Protein AF-A0AAE1HTA6-F1 (afdb_monomer_lite)

pLDDT: mean 77.05, std 18.73, range [35.56, 96.5]

Secondary structure (DSSP, 8-state):
-PPP----------------B-EEEETTEEEE-TT--SSS-PPP-EEEEE-TTS-EEEEEEEEEEE-TTT--EEEEEEEEEE-SSS--EETTTTEE-TTEEEEEEEEEEEEEEGGGEEEEEEEETTEEE-S--TT-TT-

Organism: NCBI:txid407009

Radius of gyration: 21.43 Å; chains: 1; bounding box: 34×37×92 Å

Foldseek 3Di:
DDDDDPPPDPPPPPPDPPPFCQWDDDDQDIAGAPPDDDPDPDDFFWFWFQDPVRDIFIWGFHGWDADPPVRFIKTWTQTKDFDPVPFDDDPPPSHTPVQKTFIDGPRDIDIGGPVRTDDTWDDDPRIIGNDPDPVVSDD

Sequence (139 aa):
MQPAVDWALPFPTLRLPEIPYWLIKLKSVVYTSMYYDKNVRRANSFVQFKSINGEIAFGEILHFIKDLFSQEIFALINLFKIDHINLFFLEESLYKVKHLLPVVDSGKIIIVPVSNLITKLIKATQYICLRPNPYEVNL

Structure (mmCIF, N/CA/C/O backbone):
data_AF-A0AAE1HTA6-F1
#
_entry.id   AF-A0AAE1HTA6-F1
#
loop_
_atom_site.group_PDB
_atom_site.id
_atom_site.type_symbol
_atom_site.label_atom_id
_atom_site.label_alt_id
_atom_site.label_comp_id
_atom_site.label_asym_id
_atom_site.label_entity_id
_atom_site.label_seq_id
_atom_site.pdbx_PDB_ins_code
_atom_site.Cartn_x
_atom_site.Cartn_y
_atom_site.Cartn_z
_atom_site.occupancy
_atom_site.B_iso_or_equiv
_atom_site.auth_seq_id
_atom_site.auth_comp_id
_atom_site.auth_asym_id
_atom_site.auth_atom_id
_atom_site.pdbx_PDB_model_num
ATOM 1 N N . MET A 1 1 ? 15.505 9.088 -66.925 1.00 47.19 1 MET A N 1
ATOM 2 C CA . MET A 1 1 ? 15.252 8.040 -65.913 1.00 47.19 1 MET A CA 1
ATOM 3 C C . MET A 1 1 ? 16.033 8.409 -64.662 1.00 47.19 1 MET A C 1
ATOM 5 O O . MET A 1 1 ? 17.252 8.349 -64.694 1.00 47.19 1 MET A O 1
ATOM 9 N N . GLN A 1 2 ? 15.355 8.904 -63.626 1.00 40.44 2 GLN A N 1
ATOM 10 C CA . GLN A 1 2 ? 15.953 9.179 -62.311 1.00 40.44 2 GLN A CA 1
ATOM 11 C C . GLN A 1 2 ? 15.806 7.931 -61.428 1.00 40.44 2 GLN A C 1
ATOM 13 O O . GLN A 1 2 ? 14.757 7.287 -61.511 1.00 40.44 2 GLN A O 1
ATOM 18 N N . PRO A 1 3 ? 16.796 7.572 -60.594 1.00 47.41 3 PRO A N 1
ATOM 19 C CA . PRO A 1 3 ? 16.606 6.516 -59.614 1.00 47.41 3 PRO A CA 1
ATOM 20 C C . PRO A 1 3 ? 15.729 7.035 -58.468 1.00 47.41 3 PRO A C 1
ATOM 22 O O . PRO A 1 3 ? 15.932 8.140 -57.961 1.00 47.41 3 PRO A O 1
ATOM 25 N N . ALA A 1 4 ? 14.740 6.231 -58.081 1.00 45.25 4 ALA A N 1
ATOM 26 C CA . ALA A 1 4 ? 13.960 6.445 -56.874 1.00 45.25 4 ALA A CA 1
ATOM 27 C C . ALA A 1 4 ? 14.895 6.345 -55.660 1.00 45.25 4 ALA A C 1
ATOM 29 O O . ALA A 1 4 ? 15.571 5.335 -55.469 1.00 45.25 4 ALA A O 1
ATOM 30 N N . VAL A 1 5 ? 14.962 7.416 -54.870 1.00 43.41 5 VAL A N 1
ATOM 31 C CA . VAL A 1 5 ? 15.644 7.419 -53.576 1.00 43.41 5 VAL A CA 1
ATOM 32 C C . VAL A 1 5 ? 14.711 6.735 -52.586 1.00 43.41 5 VAL A C 1
ATOM 34 O O . VAL A 1 5 ? 13.662 7.273 -52.235 1.00 43.41 5 VAL A O 1
ATOM 37 N N . ASP A 1 6 ? 15.082 5.523 -52.193 1.00 42.38 6 ASP A N 1
ATOM 38 C CA . ASP A 1 6 ? 14.363 4.704 -51.227 1.00 42.38 6 ASP A CA 1
ATOM 39 C C . ASP A 1 6 ? 14.611 5.274 -49.816 1.00 42.38 6 ASP A C 1
ATOM 41 O O . ASP A 1 6 ? 15.654 5.046 -49.204 1.00 42.38 6 ASP A O 1
ATOM 45 N N . TRP A 1 7 ? 13.682 6.088 -49.303 1.00 43.69 7 TRP A N 1
ATOM 46 C CA . TRP A 1 7 ? 13.735 6.670 -47.949 1.00 43.69 7 TRP A CA 1
ATOM 47 C C . TRP A 1 7 ? 13.258 5.689 -46.866 1.00 43.69 7 TRP A C 1
ATOM 49 O O . TRP A 1 7 ? 12.626 6.080 -45.884 1.00 43.69 7 TRP A O 1
ATOM 59 N N . ALA A 1 8 ? 13.555 4.401 -47.013 1.00 40.78 8 ALA A N 1
ATOM 60 C CA . ALA A 1 8 ? 13.298 3.425 -45.966 1.00 40.78 8 ALA A CA 1
ATOM 61 C C . ALA A 1 8 ? 14.442 3.466 -44.942 1.00 40.78 8 ALA A C 1
ATOM 63 O O . ALA A 1 8 ? 15.327 2.612 -44.921 1.00 40.78 8 ALA A O 1
ATOM 64 N N . LEU A 1 9 ? 14.433 4.481 -44.071 1.00 40.12 9 LEU A N 1
ATOM 65 C CA . LEU A 1 9 ? 15.157 4.380 -42.806 1.00 40.12 9 LEU A CA 1
ATOM 66 C C . LEU A 1 9 ? 14.609 3.151 -42.066 1.00 40.12 9 LEU A C 1
ATOM 68 O O . LEU A 1 9 ? 13.390 3.063 -41.879 1.00 40.12 9 LEU A O 1
ATOM 72 N N . PRO A 1 10 ? 15.454 2.207 -41.618 1.00 41.28 10 PRO A N 1
ATOM 73 C CA . PRO A 1 10 ? 14.994 1.172 -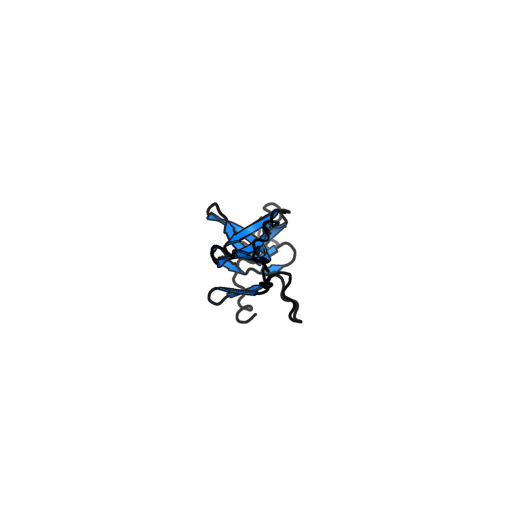40.719 1.00 41.28 10 PRO A CA 1
ATOM 74 C C . PRO A 1 10 ? 14.694 1.867 -39.394 1.00 41.28 10 PRO A C 1
ATOM 76 O O . PRO A 1 10 ? 15.589 2.105 -38.585 1.00 41.28 10 PRO A O 1
ATOM 79 N N . PHE A 1 11 ? 13.431 2.230 -39.168 1.00 41.56 11 PHE A N 1
ATOM 80 C CA . PHE A 1 11 ? 12.969 2.453 -37.809 1.00 41.56 11 PHE A CA 1
ATOM 81 C C . PHE A 1 11 ? 13.297 1.167 -37.050 1.00 41.56 11 PHE A C 1
ATOM 83 O O . PHE A 1 11 ? 12.809 0.103 -37.451 1.00 41.56 11 PHE A O 1
ATOM 90 N N . PRO A 1 12 ? 14.125 1.205 -35.992 1.00 42.34 12 PRO A N 1
ATOM 91 C CA . PRO A 1 12 ? 14.194 0.068 -35.106 1.00 42.34 12 PRO A CA 1
ATOM 92 C C . PRO A 1 12 ? 12.773 -0.104 -34.585 1.00 42.34 12 PRO A C 1
ATOM 94 O O . PRO A 1 12 ? 12.245 0.762 -33.889 1.00 42.34 12 PRO A O 1
ATOM 97 N N . THR A 1 13 ? 12.117 -1.192 -34.987 1.00 45.44 13 THR A N 1
ATOM 98 C CA . THR A 1 13 ? 10.897 -1.646 -34.338 1.00 45.44 13 THR A CA 1
ATOM 99 C C . THR A 1 13 ? 11.230 -1.739 -32.859 1.00 45.44 13 THR A C 1
ATOM 101 O O . THR A 1 13 ? 11.934 -2.665 -32.448 1.00 45.44 13 THR A O 1
ATOM 104 N N . LEU A 1 14 ? 10.778 -0.750 -32.087 1.00 39.00 14 LEU A N 1
ATOM 105 C CA . LEU A 1 14 ? 10.748 -0.755 -30.633 1.00 39.00 14 LEU A CA 1
ATOM 106 C C . LEU A 1 14 ? 9.823 -1.901 -30.232 1.00 39.00 14 LEU A C 1
ATOM 108 O O . LEU A 1 14 ? 8.655 -1.721 -29.908 1.00 39.00 14 LEU A O 1
ATOM 112 N N . ARG A 1 15 ? 10.338 -3.127 -30.317 1.00 38.53 15 ARG A N 1
ATOM 113 C CA . ARG A 1 15 ? 9.770 -4.249 -29.596 1.00 38.53 15 ARG A CA 1
ATOM 114 C C . ARG A 1 15 ? 10.123 -3.970 -28.152 1.00 38.53 15 ARG A C 1
ATOM 116 O O . ARG A 1 15 ? 11.238 -4.253 -27.730 1.00 38.53 15 ARG A O 1
ATOM 123 N N . LEU A 1 16 ? 9.196 -3.353 -27.433 1.00 41.09 16 LEU A N 1
ATOM 124 C CA . LEU A 1 16 ? 9.209 -3.406 -25.986 1.00 41.09 16 LEU A CA 1
ATOM 125 C C . LEU A 1 16 ? 8.927 -4.865 -25.621 1.00 41.09 16 LEU A C 1
ATOM 127 O O . LEU A 1 16 ? 7.819 -5.334 -25.888 1.00 41.09 16 LEU A O 1
ATOM 131 N N . PRO A 1 17 ? 9.879 -5.633 -25.064 1.00 41.62 17 PRO A N 1
ATOM 132 C CA . PRO A 1 17 ? 9.471 -6.780 -24.284 1.00 41.62 17 PRO A CA 1
ATOM 133 C C . PRO A 1 17 ? 8.772 -6.199 -23.052 1.00 41.62 17 PRO A C 1
ATOM 135 O O . PRO A 1 17 ? 9.432 -5.722 -22.129 1.00 41.62 17 PRO A O 1
ATOM 138 N N . GLU A 1 18 ? 7.440 -6.163 -23.053 1.00 48.41 18 GLU A N 1
ATOM 139 C CA . GLU A 1 18 ? 6.685 -5.914 -21.828 1.00 48.41 18 GLU A CA 1
ATOM 140 C C . GLU A 1 18 ? 6.956 -7.096 -20.900 1.00 48.41 18 GLU A C 1
ATOM 142 O O . GLU A 1 18 ? 6.362 -8.164 -21.014 1.00 48.41 18 GLU A O 1
ATOM 147 N N . ILE A 1 19 ? 7.953 -6.941 -20.032 1.00 51.94 19 ILE A N 1
ATOM 148 C CA . ILE A 1 19 ? 8.221 -7.885 -18.956 1.00 51.94 19 ILE A CA 1
ATOM 149 C C . ILE A 1 19 ? 7.112 -7.635 -17.934 1.00 51.94 19 ILE A C 1
ATOM 151 O O . ILE A 1 19 ? 7.113 -6.560 -17.327 1.00 51.94 19 ILE A O 1
ATOM 155 N N . PRO A 1 20 ? 6.169 -8.569 -17.713 1.00 59.09 20 PRO A N 1
ATOM 156 C CA . PRO A 1 20 ? 5.192 -8.395 -16.657 1.00 59.09 20 PRO A CA 1
ATOM 157 C C . PRO A 1 20 ? 5.951 -8.424 -15.332 1.00 59.09 20 PRO A C 1
ATOM 159 O O . PRO A 1 20 ? 6.385 -9.477 -14.863 1.00 59.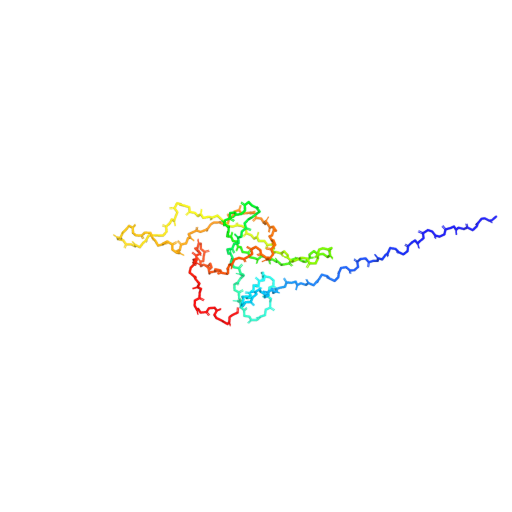09 20 PRO A O 1
ATOM 162 N N . TYR A 1 21 ? 6.149 -7.258 -14.718 1.00 67.56 21 TYR A N 1
ATOM 163 C CA . TYR A 1 21 ? 6.661 -7.177 -13.359 1.00 67.56 21 TYR A CA 1
ATOM 164 C C . TYR A 1 21 ? 5.494 -7.470 -12.420 1.00 67.56 21 TYR A C 1
ATOM 166 O O . TYR A 1 21 ? 4.729 -6.616 -11.995 1.00 67.56 21 TYR A O 1
ATOM 174 N N .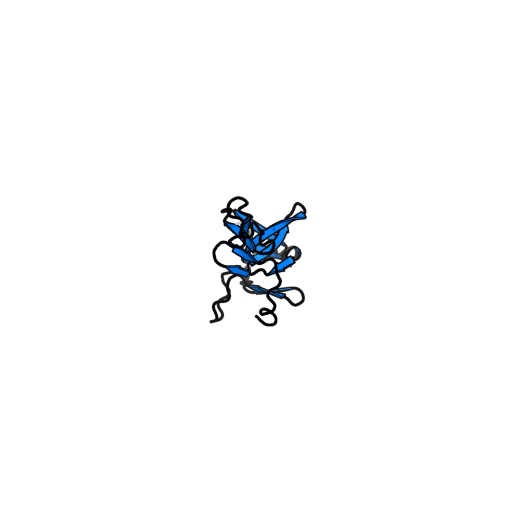 TRP A 1 22 ? 5.329 -8.751 -12.156 1.00 74.94 22 TRP A N 1
ATOM 175 C CA . TRP A 1 22 ? 4.379 -9.335 -11.227 1.00 74.94 22 TRP A CA 1
ATOM 176 C C . TRP A 1 22 ? 4.862 -9.346 -9.769 1.00 74.94 22 TRP A C 1
ATOM 178 O O . TRP A 1 22 ? 4.042 -9.429 -8.851 1.00 74.94 22 TRP A O 1
ATOM 188 N N . LEU A 1 23 ? 6.178 -9.243 -9.546 1.00 82.69 23 LEU A N 1
ATOM 189 C CA . LEU A 1 23 ? 6.819 -9.329 -8.234 1.00 82.69 23 LEU A CA 1
ATOM 190 C C . LEU A 1 23 ? 8.066 -8.439 -8.164 1.00 82.69 23 LEU A C 1
ATOM 192 O O . LEU A 1 23 ? 8.885 -8.447 -9.081 1.00 82.69 23 LEU A O 1
ATOM 196 N N . ILE A 1 24 ? 8.244 -7.735 -7.043 1.00 83.50 24 ILE A N 1
ATOM 197 C CA . ILE A 1 24 ? 9.465 -6.986 -6.717 1.00 83.50 24 ILE A CA 1
ATOM 198 C C . ILE A 1 24 ? 9.921 -7.324 -5.301 1.00 83.50 24 ILE A C 1
ATOM 200 O O . ILE A 1 24 ? 9.122 -7.337 -4.370 1.00 83.50 24 ILE A O 1
ATOM 204 N N . LYS A 1 25 ? 11.226 -7.539 -5.117 1.00 83.69 25 LYS A N 1
ATOM 205 C CA . LYS A 1 25 ? 11.846 -7.669 -3.796 1.00 83.69 25 LYS A CA 1
ATOM 206 C C . LYS A 1 25 ? 12.605 -6.389 -3.450 1.00 83.69 25 LYS A C 1
ATOM 208 O O . LYS A 1 25 ? 13.555 -6.041 -4.145 1.00 83.69 25 LYS A O 1
ATOM 213 N N . LEU A 1 26 ? 12.223 -5.723 -2.361 1.00 81.56 26 LEU A N 1
ATOM 214 C CA . LEU A 1 26 ? 12.975 -4.602 -1.791 1.00 81.56 26 LEU A CA 1
ATOM 215 C C . LEU A 1 26 ? 13.471 -4.983 -0.407 1.00 81.56 26 LEU A C 1
ATOM 217 O O . LEU A 1 26 ? 12.675 -5.286 0.482 1.00 81.56 26 LEU A O 1
ATOM 221 N N . LYS A 1 27 ? 14.790 -4.926 -0.204 1.00 81.75 27 LYS A N 1
ATOM 222 C CA . LYS A 1 27 ? 15.425 -5.388 1.038 1.00 81.75 27 LYS A CA 1
ATOM 223 C C . LYS A 1 27 ? 14.982 -6.837 1.335 1.00 81.75 27 LYS A C 1
ATOM 225 O O . LYS A 1 27 ? 15.248 -7.737 0.537 1.00 81.75 27 LYS A O 1
ATOM 230 N N . SER A 1 28 ? 14.290 -7.060 2.450 1.00 78.56 28 SER A N 1
ATOM 231 C CA . SER A 1 28 ? 13.73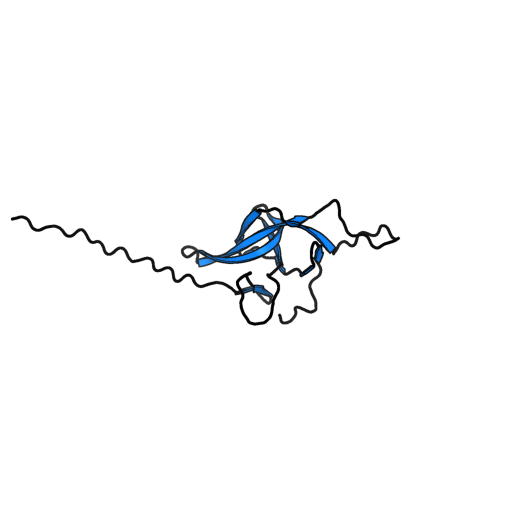1 -8.348 2.871 1.00 78.56 28 SER A CA 1
ATOM 232 C C . SER A 1 28 ? 12.244 -8.534 2.536 1.00 78.56 28 SER A C 1
ATOM 234 O O . SER A 1 28 ? 11.703 -9.590 2.841 1.00 78.56 28 SER A O 1
ATOM 236 N N . VAL A 1 29 ? 11.580 -7.557 1.907 1.00 80.56 29 VAL A N 1
ATOM 237 C CA . VAL A 1 29 ? 10.127 -7.575 1.664 1.00 80.56 29 VAL A CA 1
ATOM 238 C C . VAL A 1 29 ? 9.825 -7.855 0.195 1.00 80.56 29 VAL A C 1
ATOM 240 O O . VAL A 1 29 ? 10.419 -7.252 -0.702 1.00 80.56 29 VAL A O 1
ATOM 243 N N . VAL A 1 30 ? 8.878 -8.761 -0.051 1.00 84.25 30 VAL A N 1
ATOM 244 C CA . VAL A 1 30 ? 8.369 -9.082 -1.387 1.00 84.25 30 VAL A CA 1
ATOM 245 C C . VAL A 1 30 ? 7.023 -8.395 -1.600 1.00 84.25 30 VAL A C 1
ATOM 247 O O . VAL A 1 30 ? 6.087 -8.557 -0.817 1.00 84.25 30 VAL A O 1
ATOM 250 N N . TYR A 1 31 ? 6.924 -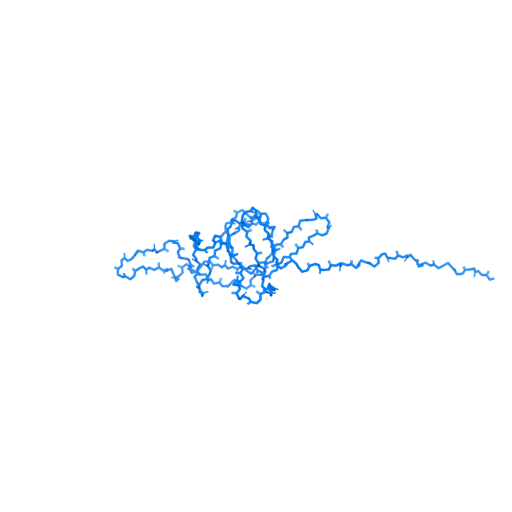7.638 -2.686 1.00 84.88 31 TYR A N 1
ATOM 251 C CA . TYR A 1 31 ? 5.700 -7.000 -3.140 1.00 84.88 31 TYR A CA 1
ATOM 252 C C . TYR A 1 31 ? 5.184 -7.710 -4.386 1.00 84.88 31 TYR A C 1
ATOM 254 O O . TYR A 1 31 ? 5.951 -7.991 -5.307 1.00 84.88 31 TYR A O 1
ATOM 262 N N . THR A 1 32 ? 3.884 -7.980 -4.422 1.00 85.31 32 THR A N 1
ATOM 263 C CA . THR A 1 32 ? 3.219 -8.648 -5.542 1.00 85.31 32 THR A CA 1
ATOM 264 C C . THR A 1 32 ? 2.152 -7.742 -6.134 1.00 85.31 32 THR A C 1
ATOM 266 O O . THR A 1 32 ? 1.437 -7.050 -5.408 1.00 85.31 32 THR A O 1
ATOM 269 N N . SER A 1 33 ? 2.063 -7.758 -7.461 1.00 81.12 33 SER A N 1
ATOM 270 C CA . SER A 1 33 ? 0.996 -7.093 -8.209 1.00 81.12 33 SER A CA 1
ATOM 271 C C . SER A 1 33 ? -0.306 -7.897 -8.182 1.00 81.12 33 SER A C 1
ATOM 273 O O . SER A 1 33 ? -0.288 -9.084 -7.850 1.00 81.12 33 SER A O 1
ATOM 275 N N . MET A 1 34 ? -1.399 -7.287 -8.644 1.00 75.19 34 MET A N 1
ATOM 276 C CA . MET A 1 34 ? -2.689 -7.960 -8.820 1.00 75.19 34 MET A CA 1
ATOM 277 C C . MET A 1 34 ? -2.656 -9.104 -9.837 1.00 75.19 34 MET A C 1
ATOM 279 O O . MET A 1 34 ? -3.412 -10.063 -9.728 1.00 75.19 34 MET A O 1
ATOM 283 N N . TYR A 1 35 ? -1.744 -9.033 -10.802 1.00 68.12 35 TYR A N 1
ATOM 284 C CA . TYR A 1 35 ? -1.583 -10.043 -11.847 1.00 68.12 35 TYR A CA 1
ATOM 285 C C . TYR A 1 35 ? -0.626 -11.177 -11.446 1.00 68.12 35 TYR A C 1
ATOM 287 O O . TYR A 1 35 ? -0.177 -11.941 -12.298 1.00 68.12 35 TYR A O 1
ATOM 295 N N . TYR A 1 36 ? -0.254 -11.279 -10.165 1.00 61.59 36 TYR A N 1
ATOM 296 C CA . TYR A 1 36 ? 0.599 -12.361 -9.689 1.00 61.59 36 TYR A CA 1
ATOM 297 C C . TYR A 1 36 ? -0.178 -13.685 -9.637 1.00 61.59 36 TYR A C 1
ATOM 299 O O . TYR A 1 36 ? -0.854 -13.991 -8.657 1.00 61.59 36 TYR A O 1
ATOM 307 N N . ASP A 1 37 ? -0.042 -14.487 -10.692 1.00 55.09 37 ASP A N 1
ATOM 308 C CA . ASP A 1 37 ? -0.644 -15.815 -10.796 1.00 55.09 37 ASP A CA 1
ATOM 309 C C . ASP A 1 37 ? 0.383 -16.907 -10.452 1.00 55.09 37 ASP A C 1
ATOM 311 O O . ASP A 1 37 ? 1.147 -17.386 -11.291 1.00 55.09 37 ASP A O 1
ATOM 315 N N . LYS A 1 38 ? 0.459 -17.278 -9.171 1.00 53.34 38 LYS A N 1
ATOM 316 C CA . LYS A 1 38 ? 1.115 -18.525 -8.750 1.00 53.34 38 LYS A CA 1
ATOM 317 C C . LYS A 1 38 ? 0.227 -19.284 -7.783 1.00 53.34 38 LYS A C 1
ATOM 319 O O . LYS A 1 38 ? 0.539 -19.257 -6.602 1.00 53.34 38 LYS A O 1
ATOM 324 N N . ASN A 1 39 ? -0.839 -19.940 -8.258 1.00 47.31 39 ASN A N 1
ATOM 325 C CA . ASN A 1 39 ? -1.553 -21.080 -7.626 1.00 47.31 39 ASN A CA 1
ATOM 326 C C . ASN A 1 39 ? -1.846 -21.028 -6.102 1.00 47.31 39 ASN A C 1
ATOM 328 O O . ASN A 1 39 ? -2.224 -22.019 -5.486 1.00 47.31 39 ASN A O 1
ATOM 332 N N . VAL A 1 40 ? -1.705 -19.862 -5.488 1.00 51.97 40 VAL A N 1
ATOM 333 C CA . VAL A 1 40 ? -1.870 -19.529 -4.084 1.00 51.97 40 VAL A CA 1
ATOM 334 C C . VAL A 1 40 ? -2.362 -18.095 -4.141 1.00 51.97 40 VAL A C 1
ATOM 336 O O . VAL A 1 40 ? -1.624 -17.204 -4.560 1.00 51.97 40 VAL A O 1
ATOM 339 N N . ARG A 1 41 ? -3.630 -17.882 -3.780 1.00 49.41 41 ARG A N 1
ATOM 340 C CA . ARG A 1 41 ? -4.260 -16.559 -3.672 1.00 49.41 41 ARG A CA 1
ATOM 341 C C . ARG A 1 41 ? -3.488 -15.710 -2.656 1.00 49.41 41 ARG A C 1
ATOM 343 O O . ARG A 1 41 ? -3.862 -15.641 -1.489 1.00 49.41 41 ARG A O 1
ATOM 350 N N . ARG A 1 42 ? -2.387 -15.086 -3.070 1.00 56.62 42 ARG A N 1
ATOM 351 C CA . ARG A 1 42 ? -1.777 -14.003 -2.306 1.00 56.62 42 ARG A CA 1
ATOM 352 C C . ARG A 1 42 ? -2.627 -12.776 -2.565 1.00 56.62 42 ARG A C 1
ATOM 354 O O . ARG A 1 42 ? -2.821 -12.400 -3.715 1.00 56.62 42 ARG A O 1
ATOM 361 N N . ALA A 1 43 ? -3.166 -12.192 -1.500 1.00 58.44 43 ALA A N 1
ATOM 362 C CA . ALA A 1 43 ? -3.803 -10.893 -1.608 1.00 58.44 43 ALA A CA 1
ATOM 363 C C . ALA A 1 43 ? -2.789 -9.898 -2.190 1.00 58.44 43 ALA A C 1
ATOM 365 O O . ALA A 1 43 ? -1.603 -9.942 -1.840 1.00 58.44 43 ALA A O 1
ATOM 366 N N . ASN A 1 44 ? -3.259 -9.027 -3.079 1.00 69.38 44 ASN A N 1
ATOM 367 C CA . ASN A 1 44 ? -2.468 -7.935 -3.634 1.00 69.38 44 ASN A CA 1
ATOM 368 C C . ASN A 1 44 ? -1.785 -7.175 -2.494 1.00 69.38 44 ASN A C 1
ATOM 370 O O . ASN A 1 44 ? -2.360 -7.009 -1.413 1.00 69.38 44 ASN A O 1
ATOM 374 N N . SER A 1 45 ? -0.551 -6.719 -2.712 1.00 82.56 45 SER A N 1
ATOM 375 C CA . SER A 1 45 ? 0.162 -5.998 -1.663 1.00 82.56 45 SER A CA 1
ATOM 376 C C . SER A 1 45 ? -0.535 -4.670 -1.375 1.00 82.56 45 SER A C 1
ATOM 378 O O . SER A 1 45 ? -0.447 -3.730 -2.166 1.00 82.56 45 SER A O 1
ATOM 380 N N . PHE A 1 46 ? -1.190 -4.579 -0.218 1.00 90.75 46 PHE A N 1
ATOM 381 C CA . PHE A 1 46 ? -1.581 -3.302 0.360 1.00 90.75 46 PHE A CA 1
ATOM 382 C C . PHE A 1 46 ? -0.362 -2.689 1.049 1.00 90.75 46 PHE A C 1
ATOM 384 O O . PHE A 1 46 ? 0.372 -3.377 1.760 1.00 90.75 46 PHE A O 1
ATOM 391 N N . VAL A 1 47 ? -0.100 -1.413 0.806 1.00 92.81 47 VAL A N 1
ATOM 392 C CA . VAL A 1 47 ? 1.159 -0.769 1.174 1.00 92.81 47 VAL A CA 1
ATOM 393 C C . VAL A 1 47 ? 0.948 0.602 1.786 1.00 92.81 47 VAL A C 1
ATOM 395 O O . VAL A 1 47 ? 0.019 1.335 1.447 1.00 92.81 47 VAL A O 1
ATOM 398 N N . GLN A 1 48 ? 1.873 0.948 2.673 1.00 94.00 48 GLN A N 1
ATOM 399 C CA . GLN A 1 48 ? 2.133 2.311 3.102 1.00 94.00 48 GLN A CA 1
ATOM 400 C C . GLN A 1 48 ? 3.278 2.872 2.257 1.00 94.00 48 GLN A C 1
ATOM 402 O O . GLN A 1 48 ? 4.311 2.215 2.099 1.00 94.00 48 GLN A O 1
ATOM 407 N N . PHE A 1 49 ? 3.129 4.087 1.741 1.00 94.75 49 PHE A N 1
ATOM 408 C CA . PHE A 1 49 ? 4.147 4.734 0.912 1.00 94.75 49 PHE A CA 1
ATOM 409 C C . PHE A 1 49 ? 4.200 6.243 1.164 1.00 94.75 49 PHE A C 1
ATOM 411 O O . PHE A 1 49 ? 3.283 6.818 1.754 1.00 94.75 49 PHE A O 1
ATOM 418 N N . LYS A 1 50 ? 5.290 6.883 0.727 1.00 96.50 50 LYS A N 1
ATOM 419 C CA . LYS A 1 50 ? 5.402 8.349 0.706 1.00 96.50 50 LYS A CA 1
ATOM 420 C C . LYS A 1 50 ? 4.883 8.908 -0.616 1.00 96.50 50 LYS A C 1
ATOM 422 O O . LYS A 1 50 ? 5.346 8.501 -1.684 1.00 96.50 50 LYS A O 1
ATOM 427 N N . SER A 1 51 ? 3.941 9.843 -0.544 1.00 91.94 51 SER A N 1
ATOM 428 C CA . SER A 1 51 ? 3.464 10.600 -1.701 1.00 91.94 51 SER A CA 1
ATOM 429 C C . SER A 1 51 ? 4.548 11.553 -2.222 1.00 91.94 51 SER A C 1
ATOM 431 O O . SER A 1 51 ? 5.579 11.762 -1.580 1.00 91.94 51 SER A O 1
ATOM 433 N N . ILE A 1 52 ? 4.298 12.170 -3.379 1.00 87.62 52 ILE A N 1
ATOM 434 C CA . ILE A 1 52 ? 5.182 13.195 -3.966 1.00 87.62 52 ILE A CA 1
ATOM 435 C C . ILE A 1 52 ? 5.360 14.389 -3.011 1.00 87.62 52 ILE A C 1
ATOM 437 O O . ILE A 1 52 ? 6.430 14.983 -2.956 1.00 87.62 52 ILE A O 1
ATOM 441 N N . ASN A 1 53 ? 4.344 14.682 -2.195 1.00 89.81 53 ASN A N 1
ATOM 442 C CA . ASN A 1 53 ? 4.382 15.754 -1.198 1.00 89.81 53 ASN A CA 1
ATOM 443 C C . ASN A 1 53 ? 5.070 15.324 0.114 1.00 89.81 53 ASN A C 1
ATOM 445 O O . ASN A 1 53 ? 5.083 16.079 1.081 1.00 89.81 53 ASN A O 1
ATOM 449 N N . GLY A 1 54 ? 5.601 14.098 0.187 1.00 90.38 54 GLY A N 1
ATOM 450 C CA . GLY A 1 54 ? 6.223 13.539 1.390 1.00 90.38 54 GLY A CA 1
ATOM 451 C C . GLY A 1 54 ? 5.235 13.027 2.445 1.00 90.38 54 GLY A C 1
ATOM 452 O O . GLY A 1 54 ? 5.661 12.528 3.487 1.00 90.38 54 GLY A O 1
ATOM 453 N N . GLU A 1 55 ? 3.932 13.106 2.180 1.00 93.62 55 GLU A N 1
ATOM 454 C CA . GLU A 1 55 ? 2.883 12.635 3.085 1.00 93.62 55 GLU A CA 1
ATOM 455 C C . GLU A 1 55 ? 2.769 11.109 3.061 1.00 93.62 55 GLU A C 1
ATOM 457 O O . GLU A 1 55 ? 3.045 10.455 2.052 1.00 93.62 55 GLU A O 1
ATOM 462 N N . ILE A 1 56 ? 2.322 10.528 4.172 1.00 94.50 56 ILE A N 1
ATOM 463 C CA . ILE A 1 56 ? 2.032 9.097 4.243 1.00 94.50 56 ILE A CA 1
ATOM 464 C C . ILE A 1 56 ? 0.688 8.818 3.578 1.00 94.50 56 ILE A C 1
ATOM 466 O O . ILE A 1 56 ? -0.332 9.387 3.961 1.00 94.50 56 ILE A O 1
ATOM 470 N N . ALA A 1 57 ? 0.692 7.887 2.632 1.00 95.81 57 ALA A N 1
ATOM 471 C CA . ALA A 1 57 ? -0.499 7.420 1.945 1.00 95.81 57 ALA A CA 1
ATOM 472 C C . ALA A 1 57 ? -0.576 5.889 1.942 1.00 95.81 57 ALA A C 1
ATOM 474 O O . ALA A 1 57 ? 0.390 5.184 2.256 1.00 95.81 57 ALA A O 1
ATOM 475 N N . PHE A 1 58 ? -1.763 5.392 1.603 1.00 95.25 58 PHE A N 1
ATOM 476 C CA . PHE A 1 58 ? -2.119 3.981 1.649 1.00 95.25 58 PHE A CA 1
ATOM 477 C C . PHE A 1 58 ? -2.725 3.556 0.325 1.00 95.25 58 PHE A C 1
ATOM 479 O O . PHE A 1 58 ? -3.497 4.303 -0.280 1.00 95.25 58 PHE A O 1
ATOM 486 N N . GLY A 1 59 ? -2.394 2.356 -0.129 1.00 95.19 59 GLY A N 1
ATOM 487 C CA . GLY A 1 59 ? -2.955 1.874 -1.375 1.00 95.19 59 GLY A CA 1
ATOM 488 C C . GLY A 1 59 ? -2.633 0.433 -1.689 1.00 95.19 59 GLY A C 1
ATOM 489 O O . GLY A 1 59 ? -1.857 -0.221 -1.001 1.00 95.19 59 GLY A O 1
ATOM 490 N N . GLU A 1 60 ? -3.258 -0.053 -2.747 1.00 93.50 60 GLU A N 1
ATOM 491 C CA . GLU A 1 60 ? -3.126 -1.419 -3.230 1.00 93.50 60 GLU A CA 1
ATOM 492 C C . GLU A 1 60 ? -2.314 -1.433 -4.523 1.00 93.50 60 GLU A C 1
ATOM 494 O O . GLU A 1 60 ? -2.619 -0.689 -5.456 1.00 93.50 60 GLU A O 1
ATOM 499 N N . ILE A 1 61 ? -1.268 -2.260 -4.580 1.00 92.75 61 ILE A N 1
ATOM 500 C CA . ILE A 1 61 ? -0.437 -2.389 -5.778 1.00 92.75 61 ILE A CA 1
ATOM 501 C C . ILE A 1 61 ? -1.210 -3.168 -6.843 1.00 92.75 61 ILE A C 1
ATOM 503 O O . ILE A 1 61 ? -1.461 -4.365 -6.703 1.00 92.75 61 ILE A O 1
ATOM 507 N N . LEU A 1 62 ? -1.520 -2.491 -7.946 1.00 90.50 62 LEU A N 1
ATOM 508 C CA . LEU A 1 62 ? -2.156 -3.085 -9.116 1.00 90.50 62 LEU A CA 1
ATOM 509 C C . LEU A 1 62 ? -1.116 -3.738 -10.025 1.00 90.50 62 LEU A C 1
ATOM 511 O O . LEU A 1 62 ? -1.260 -4.897 -10.408 1.00 90.50 62 LEU A O 1
ATOM 515 N N . HIS A 1 63 ? -0.053 -3.001 -10.354 1.00 89.31 63 HIS A N 1
ATOM 516 C CA . HIS A 1 63 ? 0.985 -3.435 -11.287 1.00 89.31 63 HIS A CA 1
ATOM 517 C C . HIS A 1 63 ? 2.324 -2.743 -11.025 1.00 89.31 63 HIS A C 1
ATOM 519 O O . HIS A 1 63 ? 2.371 -1.722 -10.339 1.00 89.31 63 HIS A O 1
ATOM 525 N N . PHE A 1 64 ? 3.402 -3.277 -11.599 1.00 90.25 64 PHE A N 1
ATOM 526 C CA . PHE A 1 64 ? 4.703 -2.620 -11.624 1.00 90.25 64 PHE A CA 1
ATOM 527 C C . PHE A 1 64 ? 5.115 -2.305 -13.058 1.00 90.25 64 PHE A C 1
ATOM 529 O O . PHE A 1 64 ? 4.975 -3.136 -13.947 1.00 90.25 64 PHE A O 1
ATOM 536 N N . ILE A 1 65 ? 5.651 -1.111 -13.274 1.00 90.38 65 ILE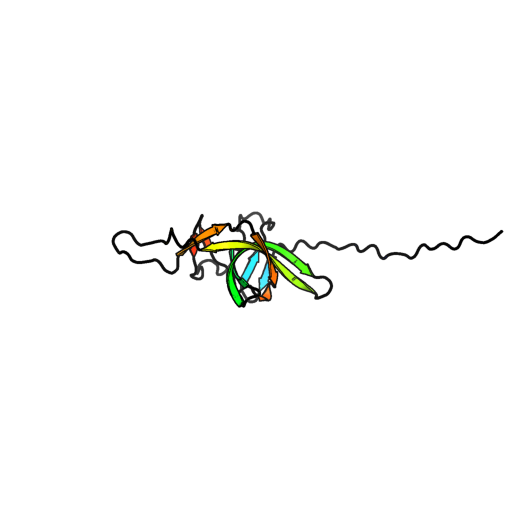 A N 1
ATOM 537 C CA . ILE A 1 65 ? 6.066 -0.617 -14.585 1.00 90.38 65 ILE A CA 1
ATOM 538 C C . ILE A 1 65 ? 7.523 -0.195 -14.471 1.00 90.38 65 ILE A C 1
ATOM 540 O O . ILE A 1 65 ? 7.889 0.503 -13.530 1.00 90.38 65 ILE A O 1
ATOM 544 N N . LYS A 1 66 ? 8.360 -0.608 -15.420 1.00 89.81 66 LYS A N 1
ATOM 545 C CA . LYS A 1 66 ? 9.748 -0.156 -15.497 1.00 89.81 66 LYS A CA 1
ATOM 546 C C . LYS A 1 66 ? 9.873 0.919 -16.567 1.00 89.81 66 LYS A C 1
ATOM 548 O O . LYS A 1 66 ? 9.538 0.664 -17.721 1.00 89.81 66 LYS A O 1
ATOM 553 N N . ASP A 1 67 ? 10.368 2.092 -16.192 1.00 87.19 67 ASP A N 1
ATOM 554 C CA . ASP A 1 67 ? 10.773 3.100 -17.164 1.00 87.19 67 ASP A CA 1
ATOM 555 C C . ASP A 1 67 ? 12.053 2.634 -17.866 1.00 87.19 67 ASP A C 1
ATOM 557 O O . ASP A 1 67 ? 13.042 2.258 -17.238 1.00 87.19 67 ASP A O 1
ATOM 561 N N . LEU A 1 68 ? 12.031 2.629 -19.193 1.00 86.31 68 LEU A N 1
ATOM 562 C CA . LEU A 1 68 ? 13.126 2.125 -20.015 1.00 86.31 68 LEU A CA 1
ATOM 563 C C . LEU A 1 68 ? 14.283 3.117 -20.101 1.00 86.31 68 LEU A C 1
ATOM 565 O O . LEU A 1 68 ? 15.419 2.694 -20.317 1.00 86.31 68 LEU A O 1
ATOM 569 N N . PHE A 1 69 ? 14.015 4.410 -19.907 1.00 86.69 69 PHE A N 1
ATOM 570 C CA . PHE A 1 69 ? 15.040 5.445 -19.975 1.00 86.69 69 PHE A CA 1
ATOM 571 C C . PHE A 1 69 ? 15.822 5.536 -18.665 1.00 86.69 69 PHE A C 1
ATOM 573 O O . PHE A 1 69 ? 17.042 5.395 -18.672 1.00 86.69 69 PHE A O 1
ATOM 580 N N . SER A 1 70 ? 15.134 5.710 -17.533 1.00 90.12 70 SER A N 1
ATOM 581 C CA . SER A 1 70 ? 15.783 5.778 -16.215 1.00 90.12 70 SER A CA 1
ATOM 582 C C . SER A 1 70 ? 16.127 4.410 -15.619 1.00 90.12 70 SER A C 1
ATOM 584 O O . SER A 1 70 ? 16.884 4.340 -14.654 1.00 90.12 70 SER A O 1
ATOM 586 N N . GLN A 1 71 ? 15.568 3.323 -16.169 1.00 88.12 71 GLN A N 1
ATOM 587 C CA . GLN A 1 71 ? 15.591 1.976 -15.582 1.00 88.12 71 GLN A CA 1
ATOM 588 C C . GLN A 1 71 ? 14.896 1.885 -14.209 1.00 88.12 71 GLN A C 1
ATOM 590 O O . GLN A 1 71 ? 14.956 0.829 -13.570 1.00 88.12 71 GLN A O 1
ATOM 595 N N . GLU A 1 72 ? 14.220 2.949 -13.762 1.00 91.50 72 GLU A N 1
ATOM 596 C CA . GLU A 1 72 ? 13.500 2.994 -12.495 1.00 91.50 72 GLU A CA 1
ATOM 597 C C . GLU A 1 72 ? 12.201 2.185 -12.570 1.00 91.50 72 GLU A C 1
ATOM 599 O O . GLU A 1 72 ? 11.553 2.090 -13.615 1.00 91.50 72 GLU A O 1
ATOM 604 N N . ILE A 1 73 ? 11.822 1.571 -11.448 1.00 91.62 73 ILE A N 1
ATOM 605 C CA . ILE A 1 73 ? 10.589 0.795 -11.347 1.00 91.62 73 ILE A CA 1
ATOM 606 C C . ILE A 1 73 ? 9.571 1.571 -10.520 1.00 91.62 73 ILE A C 1
ATOM 608 O O . ILE A 1 73 ? 9.853 2.035 -9.413 1.00 91.62 73 ILE A O 1
ATOM 612 N N . PHE A 1 74 ? 8.363 1.651 -11.053 1.00 93.31 74 PHE A N 1
ATOM 613 C CA . PHE A 1 74 ? 7.215 2.316 -10.472 1.00 93.31 74 PHE A CA 1
ATOM 614 C C . PHE A 1 74 ? 6.129 1.298 -10.136 1.00 93.31 74 PHE A C 1
ATOM 616 O O . PHE A 1 74 ? 5.934 0.310 -10.842 1.00 93.31 74 PHE A O 1
ATOM 623 N N . ALA A 1 75 ? 5.405 1.546 -9.055 1.00 93.31 75 ALA A N 1
ATOM 624 C CA . ALA A 1 75 ? 4.192 0.836 -8.697 1.00 93.31 75 ALA A CA 1
ATOM 625 C C . ALA A 1 75 ? 2.979 1.662 -9.136 1.00 93.31 75 ALA A C 1
ATOM 627 O O . ALA A 1 75 ? 2.869 2.845 -8.808 1.00 93.31 75 ALA A O 1
ATOM 628 N N . LEU A 1 76 ? 2.057 1.023 -9.850 1.00 93.62 76 LEU A N 1
ATOM 629 C CA . LEU A 1 76 ? 0.724 1.542 -10.107 1.00 93.62 76 LEU A CA 1
ATOM 630 C C . LEU A 1 76 ? -0.160 1.171 -8.913 1.00 93.62 76 LEU A C 1
ATOM 632 O O . LEU A 1 76 ? -0.351 -0.012 -8.626 1.00 93.62 76 LEU A O 1
ATOM 636 N N . ILE A 1 77 ? -0.661 2.172 -8.196 1.00 94.44 77 ILE A N 1
ATOM 637 C CA . ILE A 1 77 ? -1.322 2.009 -6.901 1.00 94.44 77 ILE A CA 1
ATOM 638 C C . ILE A 1 77 ? -2.751 2.544 -6.975 1.00 94.44 77 ILE A C 1
ATOM 640 O O . ILE A 1 77 ? -2.958 3.697 -7.353 1.00 94.44 77 ILE A O 1
ATOM 644 N N . ASN A 1 78 ? -3.727 1.734 -6.558 1.00 95.31 78 ASN A N 1
ATOM 645 C CA . ASN A 1 78 ? -5.066 2.226 -6.240 1.00 95.31 78 ASN A CA 1
ATOM 646 C C . ASN A 1 78 ? -5.040 2.900 -4.862 1.00 95.31 78 ASN A C 1
ATOM 648 O O . ASN A 1 78 ? -4.671 2.267 -3.869 1.00 95.31 78 ASN A O 1
ATOM 652 N N . LEU A 1 79 ? -5.377 4.186 -4.802 1.00 95.88 79 LEU A N 1
ATOM 653 C CA . LEU A 1 79 ? -5.231 5.015 -3.609 1.00 95.88 79 LEU A CA 1
ATOM 654 C C . LEU A 1 79 ? -6.436 4.860 -2.675 1.00 95.88 79 LEU A C 1
ATOM 656 O O . LEU A 1 79 ? -7.587 4.965 -3.097 1.00 95.88 79 LEU A O 1
ATOM 660 N N . PHE A 1 80 ? -6.165 4.723 -1.380 1.00 95.44 80 PHE A N 1
ATOM 661 C CA . PHE A 1 80 ? -7.176 4.659 -0.328 1.00 95.44 80 PHE A CA 1
ATOM 662 C C . PHE A 1 80 ? -7.076 5.872 0.600 1.00 95.44 80 PHE A C 1
ATOM 664 O O . PHE A 1 80 ? -5.993 6.404 0.851 1.00 95.44 80 PHE A O 1
ATOM 671 N N . LYS A 1 81 ? -8.220 6.305 1.133 1.00 94.44 81 LYS A N 1
ATOM 672 C CA . LYS A 1 81 ? -8.312 7.354 2.158 1.00 94.44 81 LYS A CA 1
ATOM 673 C C . LYS A 1 81 ? -8.735 6.744 3.484 1.00 94.44 81 LYS A C 1
ATOM 675 O O . LYS A 1 81 ? -9.507 5.791 3.495 1.00 94.44 81 LYS A O 1
ATOM 680 N N . ILE A 1 82 ? -8.256 7.312 4.589 1.00 91.94 82 ILE A N 1
ATOM 681 C CA . ILE A 1 82 ? -8.734 6.937 5.921 1.00 91.94 82 ILE A CA 1
ATOM 682 C C . ILE A 1 82 ? -10.163 7.454 6.083 1.00 91.94 82 ILE A C 1
ATOM 684 O O . ILE A 1 82 ? -10.434 8.632 5.844 1.00 91.94 82 ILE A O 1
ATOM 688 N N . ASP A 1 83 ? -11.061 6.578 6.515 1.00 90.94 83 ASP A N 1
ATOM 689 C CA . ASP A 1 83 ? -12.410 6.969 6.899 1.00 90.94 83 ASP A CA 1
ATOM 690 C C . ASP A 1 83 ? -12.416 7.455 8.355 1.00 90.94 83 ASP A C 1
ATOM 692 O O . ASP A 1 83 ? -12.394 6.689 9.316 1.00 90.94 83 ASP A O 1
ATOM 696 N N . HIS A 1 84 ? -12.415 8.770 8.540 1.00 84.94 84 HIS A N 1
ATOM 697 C CA . HIS A 1 84 ? -12.388 9.358 9.877 1.00 84.94 84 HIS A CA 1
ATOM 698 C C . HIS A 1 84 ? -13.714 9.218 10.641 1.00 84.94 84 HIS A C 1
ATOM 700 O O . HIS A 1 84 ? -13.726 9.473 11.845 1.00 84.94 84 HIS A O 1
ATOM 706 N N . ILE A 1 85 ? -14.798 8.815 9.971 1.00 80.81 85 ILE A N 1
ATOM 707 C CA . ILE A 1 85 ? -16.130 8.673 10.566 1.00 80.81 85 ILE A CA 1
ATOM 708 C C . ILE A 1 85 ? -16.243 7.304 11.244 1.00 80.81 85 ILE A C 1
ATOM 710 O O . ILE A 1 85 ? -16.641 7.218 12.403 1.00 80.81 85 ILE A O 1
ATOM 714 N N . ASN A 1 86 ? -15.812 6.240 10.562 1.00 78.25 86 ASN A N 1
ATOM 715 C CA . ASN A 1 86 ? -15.994 4.852 11.007 1.00 78.25 86 ASN A CA 1
ATOM 716 C C . ASN A 1 86 ? -14.784 4.282 11.766 1.00 78.25 86 ASN A C 1
ATOM 718 O O . ASN A 1 86 ? -14.365 3.139 11.556 1.00 78.25 86 ASN A O 1
ATOM 722 N N . LEU A 1 87 ? -14.180 5.092 12.640 1.00 79.44 87 LEU A N 1
ATOM 723 C CA . LEU A 1 87 ? -13.040 4.660 13.449 1.00 79.44 87 LEU A CA 1
ATOM 724 C C . LEU A 1 87 ? -13.433 3.518 14.394 1.00 79.44 87 LEU A C 1
ATOM 726 O O . LEU A 1 87 ? -14.497 3.534 15.002 1.00 79.44 87 LEU A O 1
ATOM 730 N N . PHE A 1 88 ? -12.542 2.536 14.539 1.00 72.81 88 PHE A N 1
ATOM 731 C CA . PHE A 1 88 ? -12.800 1.363 15.368 1.00 72.81 88 PHE A CA 1
ATOM 732 C C . PHE A 1 88 ? -12.552 1.661 16.854 1.00 72.81 88 PHE A C 1
ATOM 734 O O . PHE A 1 88 ? -11.456 2.088 17.246 1.00 72.81 88 PHE A O 1
ATOM 741 N N . PHE A 1 89 ? -13.560 1.389 17.680 1.00 74.81 89 PHE A N 1
ATOM 742 C CA . PHE A 1 89 ? -13.502 1.487 19.135 1.00 74.81 89 PHE A CA 1
ATOM 743 C C . PHE A 1 89 ? -13.734 0.106 19.741 1.00 74.81 89 PHE A C 1
ATOM 745 O O . PHE A 1 89 ? -14.556 -0.659 19.244 1.00 74.81 89 PHE A O 1
ATOM 752 N N . LEU A 1 90 ? -12.995 -0.224 20.798 1.00 75.81 90 LEU A N 1
ATOM 753 C CA . LEU A 1 90 ? -13.250 -1.441 21.561 1.00 75.81 90 LEU A CA 1
ATOM 754 C C . LEU A 1 90 ? -14.556 -1.237 22.340 1.00 75.81 90 LEU A C 1
ATOM 756 O O . LEU A 1 90 ? -14.652 -0.263 23.100 1.00 75.81 90 LEU A O 1
ATOM 760 N N . GLU A 1 91 ? -15.545 -2.104 22.099 1.00 67.62 91 GLU A N 1
ATOM 761 C CA . GLU A 1 91 ? -16.873 -2.015 22.717 1.00 67.62 91 GLU A CA 1
ATOM 762 C C . GLU A 1 91 ? -16.741 -1.780 24.229 1.00 67.62 91 GLU A C 1
ATOM 764 O O . GLU A 1 91 ? -15.832 -2.297 24.878 1.00 67.62 91 GLU A O 1
ATOM 769 N N . GLU A 1 92 ? -17.597 -0.899 24.750 1.00 67.75 92 GLU A N 1
ATOM 770 C CA . GLU A 1 92 ? -17.672 -0.458 26.156 1.00 67.75 92 GLU A CA 1
ATOM 771 C C . GLU A 1 92 ? -16.598 0.537 26.637 1.00 67.75 92 GLU A C 1
ATOM 773 O O . GLU A 1 92 ? -16.838 1.272 27.592 1.00 67.75 92 GLU A O 1
ATOM 778 N N . SER A 1 93 ? -15.443 0.651 25.974 1.00 68.62 93 SER A N 1
ATOM 779 C CA . SER A 1 93 ? -14.292 1.373 26.558 1.00 68.62 93 SER A CA 1
ATOM 780 C C . SER A 1 93 ? -14.016 2.785 26.015 1.00 68.62 93 SER A C 1
ATOM 782 O O . SER A 1 93 ? -13.081 3.436 26.486 1.00 68.62 93 SER A O 1
ATOM 784 N N . LEU A 1 94 ? -14.745 3.256 24.988 1.00 73.06 94 LEU A N 1
ATOM 785 C CA . LEU A 1 94 ? -14.387 4.443 24.172 1.00 73.06 94 LEU A CA 1
ATOM 786 C C . LEU A 1 94 ? -12.924 4.423 23.665 1.00 73.06 94 LEU A C 1
ATOM 788 O O . LEU A 1 94 ? -12.406 5.421 23.153 1.00 73.06 94 LEU A O 1
ATOM 792 N N . TYR A 1 95 ? -12.231 3.287 23.784 1.00 79.12 95 TYR A N 1
ATOM 793 C CA . TYR A 1 95 ? -10.824 3.173 23.463 1.00 79.12 95 TYR A CA 1
ATOM 794 C C . TYR A 1 95 ? -10.667 2.970 21.963 1.00 79.12 95 TYR A C 1
ATOM 796 O O . TYR A 1 95 ? -11.042 1.938 21.402 1.00 79.12 95 TYR A O 1
ATOM 804 N N . LYS A 1 96 ? -10.073 3.966 21.307 1.00 77.94 96 LYS A N 1
ATOM 805 C CA . LYS A 1 96 ? -9.749 3.903 19.884 1.00 77.94 96 LYS A CA 1
ATOM 806 C C . LYS A 1 96 ? -8.616 2.910 19.638 1.00 77.94 96 LYS A C 1
ATOM 808 O O . LYS A 1 96 ? -7.488 3.105 20.103 1.00 77.94 96 LYS A O 1
ATOM 813 N N . VAL A 1 97 ? -8.869 1.910 18.800 1.00 81.06 97 VAL A N 1
ATOM 814 C CA . VAL A 1 97 ? -7.848 0.944 18.382 1.00 81.06 97 VAL A CA 1
ATOM 815 C C . VAL A 1 97 ? -6.950 1.583 17.318 1.00 81.06 97 VAL A C 1
ATOM 817 O O . VAL A 1 97 ? -7.186 1.486 16.122 1.00 81.06 97 VAL A O 1
ATOM 820 N N . LYS A 1 98 ? -5.883 2.262 17.757 1.00 83.00 98 LYS A N 1
ATOM 821 C CA . LYS A 1 98 ? -5.032 3.118 16.897 1.00 83.00 98 LYS A CA 1
ATOM 822 C C . LYS A 1 98 ? -4.356 2.416 15.712 1.00 83.00 98 LYS A C 1
ATOM 824 O O . LYS A 1 98 ? -3.925 3.093 14.786 1.00 83.00 98 LYS A O 1
ATOM 829 N N . HIS A 1 99 ? -4.198 1.095 15.768 1.00 83.94 99 HIS A N 1
ATOM 830 C CA . HIS A 1 99 ? -3.490 0.331 14.740 1.00 83.94 99 HIS A CA 1
ATOM 831 C C . HIS A 1 99 ? -4.410 -0.252 13.663 1.00 83.94 99 HIS A C 1
ATOM 833 O O . HIS A 1 99 ? -3.893 -0.776 12.680 1.00 83.94 99 HIS A O 1
ATOM 839 N N . LEU A 1 100 ? -5.731 -0.165 13.844 1.00 87.75 100 LEU A N 1
ATOM 840 C CA . LEU A 1 100 ? -6.722 -0.520 12.838 1.00 87.75 100 LEU A CA 1
ATOM 841 C C . LEU A 1 100 ? -7.317 0.770 12.290 1.00 87.75 100 LEU A C 1
ATOM 843 O O . LEU A 1 100 ? -7.928 1.543 13.029 1.00 87.75 100 LEU A O 1
ATOM 847 N N . LEU A 1 101 ? -7.108 1.018 11.003 1.00 90.69 101 LEU A N 1
ATOM 848 C CA . LEU A 1 101 ? -7.641 2.198 10.339 1.00 90.69 101 LEU A CA 1
ATOM 849 C C . LEU A 1 101 ? -8.680 1.768 9.309 1.00 90.69 101 LEU A C 1
ATOM 851 O O . LEU A 1 101 ? -8.350 0.959 8.442 1.00 90.69 101 LEU A O 1
ATOM 855 N N . PRO A 1 102 ? -9.914 2.282 9.373 1.00 91.69 102 PRO A N 1
ATOM 856 C CA . PRO A 1 102 ? -10.862 2.102 8.288 1.00 91.69 102 PRO A CA 1
ATOM 857 C C . PRO A 1 102 ? -10.360 2.858 7.054 1.00 91.69 102 PRO A C 1
ATOM 859 O O . PRO A 1 102 ? -9.823 3.967 7.151 1.00 91.69 102 PRO A O 1
ATOM 862 N N . VAL A 1 103 ? -10.519 2.251 5.888 1.00 93.12 103 VAL A N 1
ATOM 863 C CA . VAL A 1 103 ? -10.126 2.830 4.611 1.00 93.12 103 VAL A CA 1
ATOM 864 C C . VAL A 1 103 ? -11.230 2.679 3.584 1.00 93.12 103 VAL A C 1
ATOM 866 O O . VAL A 1 103 ? -11.898 1.650 3.496 1.00 93.12 103 VAL A O 1
ATOM 869 N N . VAL A 1 104 ? -11.364 3.704 2.755 1.00 94.50 104 VAL A N 1
ATOM 870 C CA . VAL A 1 104 ? -12.269 3.729 1.610 1.00 94.50 104 VAL A CA 1
ATOM 871 C C . VAL A 1 104 ? -11.471 3.949 0.337 1.00 94.50 104 VAL A C 1
ATOM 873 O O . VAL A 1 104 ? -10.468 4.672 0.329 1.00 94.50 104 VAL A O 1
ATOM 876 N N . ASP A 1 105 ? -11.904 3.293 -0.734 1.00 94.00 105 ASP A N 1
ATOM 877 C CA . ASP A 1 105 ? -11.324 3.493 -2.056 1.00 94.00 105 ASP A CA 1
ATOM 878 C C . ASP A 1 105 ? -11.549 4.950 -2.488 1.00 94.00 105 ASP A C 1
ATOM 880 O O . ASP A 1 105 ? -12.646 5.495 -2.349 1.00 94.00 105 ASP A O 1
ATOM 884 N N . SER A 1 106 ? -10.495 5.607 -2.969 1.00 94.75 106 SER A N 1
ATOM 885 C CA . SER A 1 106 ? -10.596 6.980 -3.462 1.00 94.75 106 SER A CA 1
ATOM 886 C C . SER A 1 106 ? -11.018 7.076 -4.931 1.00 94.75 106 SER A C 1
ATOM 888 O O . SER A 1 106 ? -11.272 8.187 -5.402 1.00 94.75 106 SER A O 1
ATOM 890 N N . GLY A 1 107 ? -11.045 5.951 -5.654 1.00 93.69 107 GLY A N 1
ATOM 891 C CA . GLY A 1 107 ? -11.260 5.864 -7.098 1.00 93.69 107 GLY A CA 1
ATOM 892 C C . GLY A 1 107 ? -10.096 6.411 -7.928 1.00 93.69 107 GLY A C 1
ATOM 893 O O . GLY A 1 107 ? -10.244 6.623 -9.130 1.00 93.69 107 GLY A O 1
ATOM 894 N N . LYS A 1 108 ? -8.950 6.704 -7.299 1.00 95.75 108 LYS A N 1
ATOM 895 C CA . LYS A 1 108 ? -7.779 7.292 -7.956 1.00 95.75 108 LYS A CA 1
ATOM 896 C C . LYS A 1 108 ? -6.665 6.269 -8.077 1.00 95.75 108 LYS A C 1
ATOM 898 O O . LYS A 1 108 ? -6.237 5.689 -7.084 1.00 95.75 108 LYS A O 1
ATOM 903 N N . ILE A 1 109 ? -6.126 6.150 -9.283 1.00 95.25 109 ILE A N 1
ATOM 904 C CA . ILE A 1 109 ? -4.914 5.384 -9.556 1.00 95.25 109 ILE A CA 1
ATOM 905 C C . ILE A 1 109 ? -3.747 6.361 -9.668 1.00 95.25 109 ILE A C 1
ATOM 907 O O . ILE A 1 109 ? -3.847 7.381 -10.351 1.00 95.25 109 ILE A O 1
ATOM 911 N N . ILE A 1 110 ? -2.646 6.055 -8.990 1.00 95.44 110 ILE A N 1
ATOM 912 C CA . ILE A 1 110 ? -1.427 6.863 -9.004 1.00 95.44 110 ILE A CA 1
ATOM 913 C C . ILE A 1 110 ? -0.207 6.002 -9.329 1.00 95.44 110 ILE A C 1
ATOM 915 O O . ILE A 1 110 ? -0.214 4.789 -9.136 1.00 95.44 110 ILE A O 1
ATOM 919 N N . ILE A 1 111 ? 0.854 6.648 -9.803 1.00 94.12 111 ILE A N 1
ATOM 920 C CA . ILE A 1 111 ? 2.154 6.027 -10.061 1.00 94.12 111 ILE A CA 1
ATOM 921 C C . ILE A 1 111 ? 3.114 6.504 -8.975 1.00 94.12 111 ILE A C 1
ATOM 923 O O . ILE A 1 111 ? 3.212 7.704 -8.715 1.00 94.12 111 ILE A O 1
ATOM 927 N N . VAL A 1 112 ? 3.806 5.570 -8.327 1.00 95.00 112 VAL A N 1
ATOM 928 C CA . VAL A 1 112 ? 4.726 5.861 -7.224 1.00 95.00 112 VAL A CA 1
ATOM 929 C C . VAL A 1 112 ? 6.040 5.117 -7.454 1.00 95.00 112 VAL A C 1
ATOM 931 O O . VAL A 1 112 ? 5.996 3.920 -7.740 1.00 95.00 112 VAL A O 1
ATOM 934 N N . PRO A 1 113 ? 7.210 5.767 -7.315 1.00 94.94 113 PRO A N 1
ATOM 935 C CA . PRO A 1 113 ? 8.489 5.068 -7.324 1.00 94.94 113 PRO A CA 1
ATOM 936 C C . PRO A 1 113 ? 8.495 3.938 -6.300 1.00 94.94 113 PRO A C 1
ATOM 938 O O . PRO A 1 113 ? 8.094 4.120 -5.150 1.00 94.94 113 PRO A O 1
ATOM 941 N N . VAL A 1 114 ? 8.979 2.763 -6.683 1.00 93.50 114 VAL A N 1
ATOM 942 C CA . VAL A 1 114 ? 9.038 1.609 -5.774 1.00 93.50 114 VAL A CA 1
ATOM 943 C C . VAL A 1 114 ? 9.926 1.903 -4.549 1.00 93.50 114 VAL A C 1
ATOM 945 O O . VAL A 1 114 ? 9.690 1.375 -3.464 1.00 93.50 114 VAL A O 1
ATOM 948 N N . SER A 1 115 ? 10.894 2.812 -4.687 1.00 92.94 115 SER A N 1
ATOM 949 C CA . SER A 1 115 ? 11.725 3.348 -3.600 1.00 92.94 115 SER A CA 1
ATOM 950 C C . SER A 1 115 ? 10.934 4.093 -2.510 1.00 92.94 115 SER A C 1
ATOM 952 O O . SER A 1 115 ? 11.398 4.166 -1.371 1.00 92.94 115 SER A O 1
ATOM 954 N N . ASN A 1 116 ? 9.730 4.590 -2.816 1.00 95.31 116 ASN A N 1
ATOM 955 C CA . ASN A 1 116 ? 8.857 5.280 -1.861 1.00 95.31 116 ASN A CA 1
ATOM 956 C C . ASN A 1 116 ? 7.974 4.325 -1.042 1.00 95.31 116 ASN A C 1
ATOM 958 O O . ASN A 1 116 ? 7.269 4.782 -0.134 1.00 95.31 116 ASN A O 1
ATOM 962 N N . LEU A 1 117 ? 7.985 3.021 -1.342 1.00 93.44 117 LEU A N 1
ATOM 963 C CA . LEU A 1 117 ? 7.271 2.019 -0.554 1.00 93.44 117 LEU A CA 1
ATOM 964 C C . LEU A 1 117 ? 7.940 1.857 0.817 1.00 93.44 117 LEU A C 1
ATOM 966 O O . LEU A 1 117 ? 9.146 1.636 0.918 1.00 93.44 117 LEU A O 1
ATOM 970 N N . ILE A 1 118 ? 7.148 1.964 1.884 1.00 91.56 118 ILE A N 1
ATOM 971 C CA . ILE A 1 118 ? 7.636 1.901 3.267 1.00 91.56 118 ILE A CA 1
ATOM 972 C C . ILE A 1 118 ? 7.467 0.489 3.817 1.00 91.56 118 ILE A C 1
ATOM 974 O O . ILE A 1 118 ? 8.436 -0.131 4.252 1.00 91.56 118 ILE A O 1
ATOM 978 N N . THR A 1 119 ? 6.230 -0.007 3.820 1.00 88.38 119 THR A N 1
ATOM 979 C CA . THR A 1 119 ? 5.898 -1.324 4.363 1.00 88.38 119 THR A CA 1
ATOM 980 C C . THR A 1 119 ? 4.663 -1.899 3.693 1.00 88.38 119 THR A C 1
ATOM 982 O O . THR A 1 119 ? 3.772 -1.167 3.251 1.00 88.38 119 THR A O 1
ATOM 985 N N . LYS A 1 120 ? 4.596 -3.228 3.669 1.00 88.00 120 LYS A N 1
ATOM 986 C CA . LYS A 1 120 ? 3.366 -3.966 3.406 1.00 88.00 120 LYS A CA 1
ATOM 987 C C . LYS A 1 120 ? 2.469 -3.912 4.643 1.00 88.00 120 LYS A C 1
ATOM 989 O O . LYS A 1 120 ? 2.964 -3.895 5.772 1.00 88.00 120 LYS A O 1
ATOM 994 N N . LEU A 1 121 ? 1.167 -3.853 4.415 1.00 88.12 121 LEU A N 1
ATOM 995 C CA . LEU A 1 121 ? 0.125 -3.860 5.430 1.00 88.12 121 LEU A CA 1
ATOM 996 C C . LEU A 1 121 ? -0.885 -4.959 5.099 1.00 88.12 121 LEU A C 1
ATOM 998 O O . LEU A 1 121 ? -1.041 -5.351 3.941 1.00 88.12 121 LEU A O 1
ATOM 1002 N N . ILE A 1 122 ? -1.625 -5.409 6.109 1.00 86.44 122 ILE A N 1
ATOM 1003 C CA . ILE A 1 122 ? -2.783 -6.277 5.890 1.00 86.44 122 ILE A CA 1
ATOM 1004 C C . ILE A 1 122 ? -4.013 -5.397 5.717 1.00 86.44 122 ILE A C 1
ATOM 1006 O O . ILE A 1 122 ? -4.321 -4.596 6.602 1.00 86.44 122 ILE A O 1
ATOM 1010 N N . LYS A 1 123 ? -4.743 -5.599 4.621 1.00 86.00 123 LYS A N 1
ATOM 1011 C CA . LYS A 1 123 ? -6.114 -5.114 4.468 1.00 86.00 123 LYS A CA 1
ATOM 1012 C C . LYS A 1 123 ? -7.083 -6.262 4.740 1.00 86.00 123 LYS A C 1
ATOM 1014 O O . LYS A 1 123 ? -7.026 -7.292 4.074 1.00 86.00 123 LYS A O 1
ATOM 1019 N N . ALA A 1 124 ? -7.972 -6.073 5.704 1.00 83.25 124 ALA A N 1
ATOM 1020 C CA . ALA A 1 124 ? -9.093 -6.959 5.980 1.00 83.25 124 ALA A CA 1
ATOM 1021 C C . ALA A 1 124 ? -10.377 -6.179 5.692 1.00 83.25 124 ALA A C 1
ATOM 1023 O O . ALA A 1 124 ? -10.689 -5.232 6.407 1.00 83.25 124 ALA A O 1
ATOM 1024 N N . THR A 1 125 ? -11.072 -6.548 4.610 1.00 84.00 125 THR A N 1
ATOM 1025 C CA . THR A 1 125 ? -12.277 -5.862 4.107 1.00 84.00 125 THR A CA 1
ATOM 1026 C C . THR A 1 125 ? -12.079 -4.345 3.949 1.00 84.00 125 THR A C 1
ATOM 1028 O O . THR A 1 125 ? -11.453 -3.910 2.981 1.00 84.00 125 THR A O 1
ATOM 1031 N N . GLN A 1 126 ? -12.591 -3.550 4.887 1.00 87.69 126 GLN A N 1
ATOM 1032 C CA . GLN A 1 126 ? -12.559 -2.084 4.903 1.00 87.69 126 GLN A CA 1
ATOM 1033 C C . GLN A 1 126 ? -11.549 -1.519 5.908 1.00 87.69 126 GLN A C 1
ATOM 1035 O O . GLN A 1 126 ? -11.534 -0.319 6.149 1.00 87.69 126 GLN A O 1
ATOM 1040 N N . TYR A 1 127 ? -10.697 -2.355 6.497 1.00 88.19 127 TYR A N 1
ATOM 1041 C CA . TYR A 1 127 ? -9.730 -1.946 7.510 1.00 88.19 127 TYR A CA 1
ATOM 1042 C C . TYR A 1 127 ? -8.315 -2.328 7.110 1.00 88.19 127 TYR A C 1
ATOM 1044 O O . TYR A 1 127 ? -8.083 -3.355 6.472 1.00 88.19 127 TYR A O 1
ATOM 1052 N N . ILE A 1 128 ? -7.353 -1.517 7.536 1.00 90.06 128 ILE A N 1
ATOM 1053 C CA . ILE A 1 128 ? -5.927 -1.806 7.414 1.00 90.06 128 ILE A CA 1
ATOM 1054 C C . ILE A 1 128 ? -5.307 -1.927 8.797 1.00 90.06 128 ILE A C 1
ATOM 1056 O O . ILE A 1 128 ? -5.640 -1.171 9.711 1.00 90.06 128 ILE A O 1
ATOM 1060 N N . CYS A 1 129 ? -4.384 -2.870 8.943 1.00 88.88 129 CYS A N 1
ATOM 1061 C CA . CYS A 1 129 ? -3.586 -3.026 10.148 1.00 88.88 129 CYS A CA 1
ATOM 1062 C C . CYS A 1 129 ? -2.205 -2.402 9.937 1.00 88.88 129 CYS A C 1
ATOM 1064 O O . CYS A 1 129 ? -1.459 -2.842 9.066 1.00 88.88 129 CYS A O 1
ATOM 1066 N N . LEU A 1 130 ? -1.863 -1.395 10.747 1.00 85.56 130 LEU A N 1
ATOM 1067 C CA . LEU A 1 130 ? -0.558 -0.721 10.726 1.00 85.56 130 LEU A CA 1
ATOM 1068 C C . LEU A 1 130 ? 0.556 -1.514 11.415 1.00 85.56 130 LEU A C 1
ATOM 1070 O O . LEU A 1 130 ? 1.730 -1.162 11.296 1.00 85.56 130 LEU A O 1
ATOM 1074 N N . ARG A 1 131 ? 0.211 -2.543 12.195 1.00 79.69 131 ARG A N 1
ATOM 1075 C CA . ARG A 1 131 ? 1.229 -3.375 12.834 1.00 79.69 131 ARG A CA 1
ATOM 1076 C C . ARG A 1 131 ? 1.850 -4.303 11.789 1.00 79.69 131 ARG A C 1
ATOM 1078 O O . ARG A 1 131 ? 1.107 -4.855 10.975 1.00 79.69 131 ARG A O 1
ATOM 1085 N N . PRO A 1 132 ? 3.177 -4.515 11.836 1.00 64.44 132 PRO A N 1
ATOM 1086 C CA . PRO A 1 132 ? 3.819 -5.540 11.029 1.00 64.44 132 PRO A CA 1
ATOM 1087 C C . PRO A 1 132 ? 3.100 -6.863 11.252 1.00 64.44 132 PRO A C 1
ATOM 1089 O O . PRO A 1 132 ? 2.821 -7.215 12.398 1.00 64.44 132 PRO A O 1
ATOM 1092 N N . ASN A 1 133 ? 2.792 -7.583 10.178 1.00 62.06 133 ASN A N 1
ATOM 1093 C CA . ASN A 1 133 ? 2.272 -8.931 10.305 1.00 62.06 133 ASN A CA 1
ATOM 1094 C C . ASN A 1 133 ? 3.426 -9.857 10.724 1.00 62.06 133 ASN A C 1
ATOM 1096 O O . ASN A 1 133 ? 4.281 -10.150 9.884 1.00 62.06 133 ASN A O 1
ATOM 1100 N N . PRO A 1 134 ? 3.480 -10.348 11.977 1.00 58.44 134 PRO A N 1
ATOM 1101 C CA . PRO A 1 134 ? 4.565 -11.226 12.402 1.00 58.44 134 PRO A CA 1
ATOM 1102 C C . PRO A 1 134 ? 4.512 -12.586 11.697 1.00 58.44 134 PRO A C 1
ATOM 1104 O O . PRO A 1 134 ? 5.465 -13.347 11.789 1.00 58.44 134 PRO A O 1
ATOM 1107 N N . TYR A 1 135 ? 3.422 -12.895 10.989 1.00 57.12 135 TYR A N 1
ATOM 1108 C CA . TYR A 1 135 ? 3.243 -14.132 10.236 1.00 57.12 135 TYR A CA 1
ATOM 1109 C C . TYR A 1 135 ? 3.638 -14.001 8.754 1.00 57.12 135 TYR A C 1
ATOM 1111 O O . TYR A 1 135 ? 3.670 -15.001 8.044 1.00 57.12 135 TYR A O 1
ATOM 1119 N N . GLU A 1 136 ? 4.008 -12.804 8.279 1.00 57.91 136 GLU A N 1
ATOM 1120 C CA . GLU A 1 136 ? 4.559 -12.581 6.927 1.00 57.91 136 GLU A CA 1
ATOM 1121 C C . GLU A 1 136 ? 6.097 -12.685 6.881 1.00 57.91 136 GLU A C 1
ATOM 1123 O O . GLU A 1 136 ? 6.749 -12.058 6.052 1.00 57.91 136 GLU A O 1
ATOM 1128 N N . VAL A 1 137 ? 6.717 -13.497 7.745 1.00 46.66 137 VAL A N 1
ATOM 1129 C CA . VAL A 1 137 ? 8.185 -13.692 7.717 1.00 46.66 137 VAL A CA 1
ATOM 1130 C C . VAL A 1 137 ? 8.644 -14.375 6.419 1.00 46.66 137 VAL A C 1
ATOM 1132 O O . VAL A 1 137 ? 9.791 -14.217 6.022 1.00 46.66 137 VAL A O 1
ATOM 1135 N N . ASN A 1 138 ? 7.756 -15.116 5.744 1.00 35.56 138 ASN A N 1
ATOM 1136 C CA . ASN A 1 138 ? 8.061 -15.912 4.550 1.00 35.56 138 ASN A CA 1
ATOM 1137 C C . ASN A 1 138 ? 6.848 -16.092 3.613 1.00 35.56 138 ASN A C 1
ATOM 1139 O O . ASN A 1 138 ? 6.556 -17.206 3.173 1.00 35.56 138 ASN A O 1
ATOM 1143 N N . LEU A 1 139 ? 6.124 -15.014 3.299 1.00 37.34 139 LEU A N 1
ATOM 1144 C CA . LEU A 1 139 ? 5.199 -15.017 2.156 1.00 37.34 139 LEU A CA 1
ATOM 1145 C C . LEU A 1 139 ? 5.789 -14.216 1.000 1.00 37.34 139 LEU A C 1
ATOM 1147 O O . LEU A 1 139 ? 5.445 -13.036 0.810 1.00 37.34 139 LEU A O 1
#